Protein AF-A0A1S2MBK2-F1 (afdb_monomer_lite)

Structure (mmCIF, N/CA/C/O backbone):
data_AF-A0A1S2MBK2-F1
#
_entry.id   AF-A0A1S2MBK2-F1
#
loop_
_atom_site.group_PDB
_atom_site.id
_atom_site.type_symbol
_atom_site.label_atom_id
_atom_site.label_alt_id
_atom_site.label_comp_id
_atom_site.label_asym_id
_atom_site.label_entity_id
_atom_site.label_seq_id
_atom_site.pdbx_PDB_ins_code
_atom_site.Cartn_x
_atom_site.Cartn_y
_atom_site.Cartn_z
_atom_site.occupancy
_atom_site.B_iso_or_equiv
_atom_site.auth_seq_id
_atom_site.auth_comp_id
_atom_site.auth_asym_id
_atom_site.auth_atom_id
_atom_site.pdbx_PDB_model_num
ATOM 1 N N . MET A 1 1 ? 12.357 0.903 -24.440 1.00 44.72 1 MET 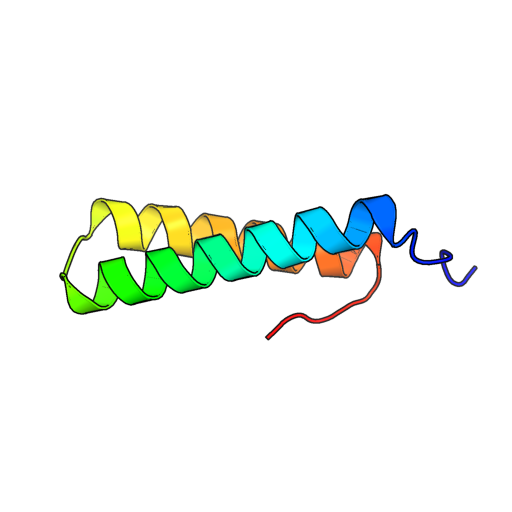A N 1
ATOM 2 C CA . MET A 1 1 ? 13.214 0.012 -23.624 1.00 44.72 1 MET A CA 1
ATOM 3 C C . MET A 1 1 ? 12.356 -0.637 -22.547 1.00 44.72 1 MET A C 1
ATOM 5 O O . MET A 1 1 ? 11.831 0.089 -21.711 1.00 44.72 1 MET A O 1
ATOM 9 N N . LYS A 1 2 ? 12.168 -1.968 -22.560 1.00 48.53 2 LYS A N 1
ATOM 10 C CA . LYS A 1 2 ? 11.668 -2.674 -21.368 1.00 48.53 2 LYS A CA 1
ATOM 11 C C . LYS A 1 2 ? 12.733 -2.463 -20.295 1.00 48.53 2 LYS A C 1
ATOM 13 O O . LYS A 1 2 ? 13.833 -2.984 -20.452 1.00 48.53 2 LYS A O 1
ATOM 18 N N . LYS A 1 3 ? 12.470 -1.625 -19.286 1.00 57.59 3 LYS A N 1
ATOM 19 C CA . LYS A 1 3 ? 13.372 -1.524 -18.133 1.00 57.59 3 LYS A CA 1
ATOM 20 C C . LYS A 1 3 ? 13.491 -2.939 -17.582 1.00 57.59 3 LYS A C 1
ATOM 22 O O . LYS A 1 3 ? 12.480 -3.519 -17.191 1.00 57.59 3 LYS A O 1
ATOM 27 N N . SER A 1 4 ? 14.686 -3.517 -17.640 1.00 65.38 4 SER A N 1
ATOM 28 C CA . SER A 1 4 ? 14.970 -4.765 -16.949 1.00 65.38 4 SER A CA 1
ATOM 29 C C . SER A 1 4 ? 14.610 -4.536 -15.487 1.00 65.38 4 SER A C 1
ATOM 31 O O . SER A 1 4 ? 15.158 -3.639 -14.846 1.00 65.38 4 SER A O 1
ATOM 33 N N . VAL A 1 5 ? 13.613 -5.263 -14.997 1.00 66.75 5 VAL A N 1
ATOM 34 C CA . VAL A 1 5 ? 13.206 -5.196 -13.599 1.00 66.75 5 VAL A CA 1
ATOM 35 C C . VAL A 1 5 ? 14.391 -5.686 -12.782 1.00 66.75 5 VAL A C 1
ATOM 37 O O . VAL A 1 5 ? 14.721 -6.864 -12.870 1.00 66.75 5 VAL A O 1
ATOM 40 N N . ASP A 1 6 ? 15.042 -4.804 -12.021 1.00 79.06 6 ASP A N 1
ATOM 41 C CA . ASP A 1 6 ? 16.058 -5.236 -11.064 1.00 79.06 6 ASP A CA 1
ATOM 42 C C . ASP A 1 6 ? 15.340 -5.913 -9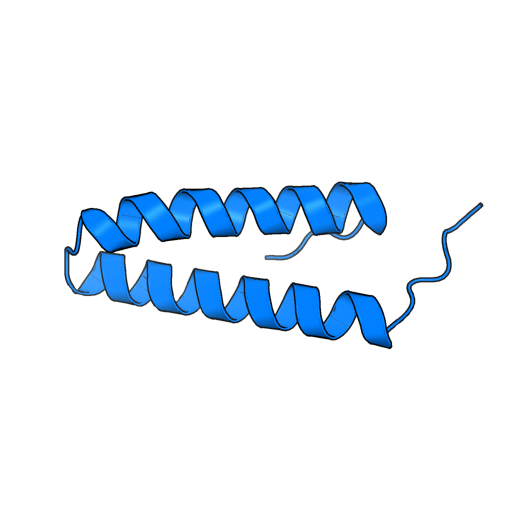.884 1.00 79.06 6 ASP A C 1
ATOM 44 O O . ASP A 1 6 ? 14.632 -5.236 -9.121 1.00 79.06 6 ASP A O 1
ATOM 48 N N . PRO A 1 7 ? 15.485 -7.240 -9.705 1.00 78.88 7 PRO A N 1
ATOM 49 C CA . PRO A 1 7 ? 14.820 -7.948 -8.622 1.00 78.88 7 PRO A CA 1
ATOM 50 C C . PRO A 1 7 ? 15.247 -7.417 -7.251 1.00 78.88 7 PRO A C 1
ATOM 52 O O . PRO A 1 7 ? 14.426 -7.386 -6.336 1.00 78.88 7 PRO A O 1
ATOM 55 N N . LYS A 1 8 ? 16.494 -6.946 -7.102 1.00 86.19 8 LYS A N 1
ATOM 56 C CA . LYS A 1 8 ? 17.008 -6.420 -5.830 1.00 86.19 8 LYS A CA 1
ATOM 57 C C . LYS A 1 8 ? 16.299 -5.140 -5.410 1.00 86.19 8 LYS A C 1
ATOM 59 O O . LYS A 1 8 ? 16.191 -4.875 -4.218 1.00 86.19 8 LYS A O 1
ATOM 64 N N . GLU A 1 9 ? 15.774 -4.376 -6.364 1.00 86.00 9 GLU A N 1
ATOM 65 C CA . GLU A 1 9 ? 15.012 -3.163 -6.079 1.00 86.00 9 GLU A CA 1
ATOM 66 C C . GLU A 1 9 ? 13.502 -3.416 -6.000 1.00 86.00 9 GLU A C 1
ATOM 68 O O . GLU A 1 9 ? 12.816 -2.800 -5.181 1.00 86.00 9 GLU A O 1
ATOM 73 N N . LEU A 1 10 ? 12.959 -4.310 -6.834 1.00 88.44 10 LEU A N 1
ATOM 74 C CA . LEU A 1 10 ? 11.522 -4.594 -6.850 1.00 88.44 10 LEU A CA 1
ATOM 75 C C . LEU A 1 10 ? 11.076 -5.385 -5.614 1.00 88.44 10 LEU A C 1
ATOM 77 O O . LEU A 1 10 ? 10.063 -5.036 -5.005 1.00 88.44 10 LEU A O 1
ATOM 81 N N . TYR A 1 11 ? 11.811 -6.431 -5.222 1.00 90.56 11 TYR A N 1
ATOM 82 C CA . TYR A 1 11 ? 11.406 -7.310 -4.118 1.00 90.56 11 TYR A CA 1
ATOM 83 C C . TYR A 1 11 ? 11.196 -6.564 -2.794 1.00 90.56 11 TYR A C 1
ATOM 85 O O . TYR A 1 11 ? 10.145 -6.756 -2.175 1.00 90.56 11 TYR A O 1
ATOM 93 N N . PRO A 1 12 ? 12.113 -5.684 -2.345 1.00 93.19 12 PRO A N 1
ATOM 94 C CA . PRO A 1 12 ? 11.897 -4.900 -1.130 1.00 93.19 12 PRO A CA 1
ATOM 95 C C . PRO A 1 12 ? 10.664 -3.996 -1.219 1.00 93.19 12 PRO A C 1
ATOM 97 O O . PRO A 1 12 ? 9.934 -3.843 -0.238 1.00 93.19 12 PRO A O 1
ATOM 100 N N . LEU A 1 13 ? 10.398 -3.429 -2.399 1.00 92.56 13 LEU A N 1
ATOM 101 C CA . LEU A 1 13 ? 9.239 -2.574 -2.659 1.00 92.56 13 LEU A CA 1
ATOM 102 C C . LEU A 1 13 ? 7.924 -3.352 -2.548 1.00 92.56 13 LEU A C 1
ATOM 104 O O . LEU A 1 13 ? 7.031 -2.935 -1.812 1.00 92.56 13 LEU A O 1
ATOM 108 N N . VAL A 1 14 ? 7.833 -4.513 -3.201 1.00 93.88 14 VAL A N 1
ATOM 109 C CA . VAL A 1 14 ? 6.661 -5.398 -3.117 1.00 93.88 14 VAL A CA 1
ATOM 110 C C . VAL A 1 14 ? 6.481 -5.934 -1.694 1.00 93.88 14 VAL A C 1
ATOM 112 O O . VAL A 1 14 ? 5.365 -5.969 -1.178 1.00 93.88 14 VAL A O 1
ATOM 115 N N . ARG A 1 15 ? 7.572 -6.296 -1.007 1.00 95.31 15 ARG A N 1
ATOM 116 C CA . ARG A 1 15 ? 7.527 -6.739 0.396 1.00 95.31 15 ARG A CA 1
ATOM 117 C C . ARG A 1 15 ? 6.982 -5.646 1.313 1.00 95.31 15 ARG A C 1
ATOM 119 O O . ARG A 1 15 ? 6.164 -5.931 2.186 1.00 95.31 15 ARG A O 1
ATOM 126 N N . THR A 1 16 ? 7.410 -4.403 1.101 1.00 95.94 16 THR A N 1
ATOM 127 C CA . THR A 1 16 ? 6.930 -3.244 1.864 1.00 95.94 16 THR A CA 1
ATOM 128 C C . THR A 1 16 ? 5.451 -2.993 1.590 1.00 95.94 16 THR A C 1
ATOM 130 O O . THR A 1 16 ? 4.685 -2.841 2.536 1.00 95.94 16 THR A O 1
ATOM 133 N N . TYR A 1 17 ? 5.029 -3.048 0.323 1.00 96.69 17 TYR A N 1
ATOM 134 C CA . TYR A 1 17 ? 3.621 -2.938 -0.061 1.00 96.69 17 TYR A CA 1
ATOM 135 C C . TYR A 1 17 ? 2.746 -3.971 0.662 1.00 96.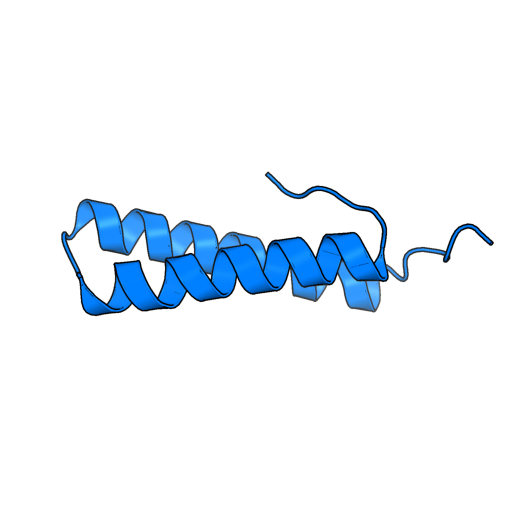69 17 TYR A C 1
ATOM 137 O O . TYR A 1 17 ? 1.774 -3.602 1.321 1.00 96.69 17 TYR A O 1
ATOM 145 N N . ARG A 1 18 ? 3.142 -5.250 0.632 1.00 96.06 18 ARG A N 1
ATOM 146 C CA . ARG A 1 18 ? 2.410 -6.331 1.313 1.00 96.06 18 ARG A CA 1
ATOM 147 C C . ARG A 1 18 ? 2.327 -6.117 2.820 1.00 96.06 18 ARG A C 1
ATOM 149 O O . ARG A 1 18 ? 1.272 -6.328 3.409 1.00 96.06 18 ARG A O 1
ATOM 156 N N . ARG A 1 19 ? 3.411 -5.647 3.445 1.00 97.69 19 ARG A N 1
ATOM 157 C CA . ARG A 1 19 ? 3.411 -5.299 4.872 1.00 97.69 19 ARG A CA 1
ATOM 158 C C . ARG A 1 19 ? 2.431 -4.162 5.170 1.00 97.69 19 ARG A C 1
ATOM 160 O O . ARG A 1 19 ? 1.675 -4.264 6.128 1.00 97.69 19 ARG A O 1
ATOM 167 N N . CYS A 1 20 ? 2.407 -3.109 4.354 1.00 97.69 20 CYS A N 1
ATOM 168 C CA . CYS A 1 20 ? 1.455 -2.009 4.511 1.00 97.69 20 CYS A CA 1
ATOM 169 C C . CYS A 1 20 ? -0.001 -2.471 4.331 1.00 97.69 20 CYS A C 1
ATOM 171 O O . CYS A 1 20 ? -0.843 -2.079 5.133 1.00 97.69 20 CYS A O 1
ATOM 173 N N . LYS A 1 21 ? -0.298 -3.336 3.347 1.00 97.38 21 LYS A N 1
ATOM 174 C CA . LYS A 1 21 ? -1.637 -3.936 3.169 1.00 97.38 21 LYS A CA 1
ATOM 175 C C . LYS A 1 21 ? -2.050 -4.783 4.369 1.00 97.38 21 LYS A C 1
ATOM 177 O O . LYS A 1 21 ? -3.185 -4.669 4.822 1.00 97.38 21 LYS A O 1
ATOM 182 N N . PHE A 1 22 ? -1.134 -5.584 4.914 1.00 97.81 22 PHE A N 1
ATOM 183 C CA . PHE A 1 22 ? -1.397 -6.357 6.126 1.00 97.81 22 PHE A CA 1
ATOM 184 C C . PHE A 1 22 ? -1.754 -5.444 7.305 1.00 97.81 22 PHE A C 1
ATOM 186 O O . PHE A 1 22 ? -2.800 -5.623 7.918 1.00 97.81 22 PHE A O 1
ATOM 193 N N . ILE A 1 23 ? -0.945 -4.414 7.577 1.00 97.94 23 ILE A N 1
ATOM 194 C CA . ILE A 1 23 ? -1.213 -3.496 8.694 1.00 97.94 23 ILE A CA 1
ATOM 195 C C . ILE A 1 23 ? -2.512 -2.713 8.468 1.00 97.94 23 ILE A C 1
ATOM 197 O O . ILE A 1 23 ? -3.263 -2.511 9.414 1.00 97.94 23 ILE A O 1
ATOM 201 N N . LEU A 1 24 ? -2.817 -2.316 7.228 1.00 98.19 24 LEU A N 1
ATOM 202 C CA . LEU A 1 24 ? -4.101 -1.698 6.894 1.00 98.19 24 LEU A CA 1
ATOM 203 C C . LEU A 1 24 ? -5.277 -2.634 7.205 1.00 98.19 24 LEU A C 1
ATOM 205 O O . LEU A 1 24 ? -6.256 -2.194 7.797 1.00 98.19 24 LEU A O 1
ATOM 209 N N . SER A 1 25 ? -5.174 -3.917 6.848 1.00 98.00 25 SER A N 1
ATOM 210 C CA . SER A 1 25 ? -6.190 -4.921 7.185 1.00 98.00 25 SER A CA 1
ATOM 211 C C . SER A 1 25 ? -6.369 -5.048 8.699 1.00 98.00 25 SER A C 1
ATOM 213 O 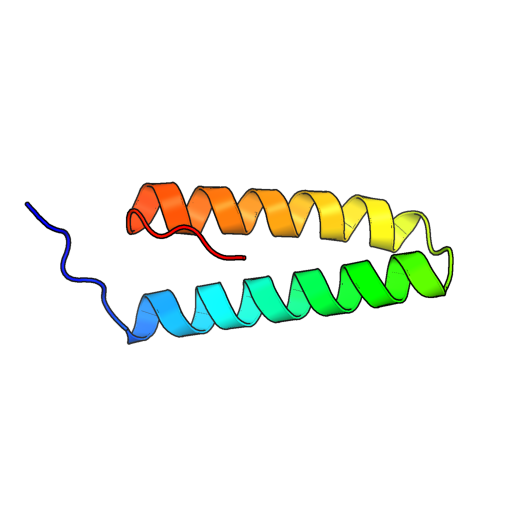O . SER A 1 25 ? -7.499 -5.033 9.180 1.00 98.00 25 SER A O 1
ATOM 215 N N . GLU A 1 26 ? -5.279 -5.129 9.464 1.00 98.44 26 GLU A N 1
ATOM 216 C CA . GLU A 1 26 ? -5.354 -5.171 10.930 1.00 98.44 26 GLU A CA 1
ATOM 217 C C . GLU A 1 26 ? -5.951 -3.881 11.507 1.00 98.44 26 GLU A C 1
ATOM 219 O O . GLU A 1 26 ? -6.778 -3.937 12.413 1.00 98.44 26 GLU A O 1
ATOM 224 N N . ALA A 1 27 ? -5.601 -2.718 10.957 1.00 98.31 27 ALA A N 1
ATOM 225 C CA . ALA A 1 27 ? -6.169 -1.439 11.365 1.00 98.31 27 ALA A CA 1
ATOM 226 C C . ALA A 1 27 ? -7.681 -1.369 11.112 1.00 98.31 27 ALA A C 1
ATOM 228 O O . ALA A 1 27 ? -8.403 -0.822 11.936 1.00 98.31 27 ALA A O 1
ATOM 229 N N . ILE A 1 28 ? -8.164 -1.945 10.005 1.00 97.94 28 ILE A N 1
ATOM 230 C CA . ILE A 1 28 ? -9.598 -2.056 9.713 1.00 97.94 28 ILE A CA 1
ATOM 231 C C . ILE A 1 28 ? -10.284 -2.988 10.713 1.00 97.94 28 ILE A C 1
ATOM 233 O O . ILE A 1 28 ? -11.311 -2.615 11.268 1.00 97.94 28 ILE A O 1
ATOM 237 N N . ARG A 1 29 ? -9.707 -4.165 10.987 1.00 98.25 29 ARG A N 1
ATOM 238 C CA . ARG A 1 29 ? -10.278 -5.127 11.948 1.00 98.25 29 ARG A CA 1
ATOM 239 C C . ARG A 1 29 ? -10.373 -4.572 13.368 1.00 98.25 29 ARG A C 1
ATOM 241 O O . ARG A 1 29 ? -11.318 -4.896 14.072 1.00 98.25 29 ARG A O 1
ATOM 248 N N . ASN A 1 30 ? -9.399 -3.760 13.774 1.00 97.81 30 ASN A N 1
ATOM 249 C CA . ASN A 1 30 ? -9.325 -3.168 15.113 1.00 97.81 30 ASN A CA 1
ATOM 250 C C . ASN A 1 30 ? -9.915 -1.747 15.186 1.00 97.81 30 ASN A C 1
ATOM 252 O O . ASN A 1 30 ? -9.705 -1.058 16.177 1.00 97.81 30 ASN A O 1
ATOM 256 N N . ASP A 1 31 ? -10.578 -1.286 14.123 1.00 97.50 31 ASP A N 1
ATOM 257 C CA . ASP A 1 31 ? -11.163 0.053 14.002 1.00 97.50 31 ASP A CA 1
ATOM 258 C C . ASP A 1 31 ? -10.211 1.223 14.340 1.00 97.50 31 ASP A C 1
ATOM 260 O O . ASP A 1 31 ? -10.592 2.261 14.874 1.00 97.50 31 ASP A O 1
ATOM 264 N N . ASN A 1 32 ? -8.928 1.083 14.004 1.00 97.94 32 ASN A N 1
ATOM 265 C CA . ASN A 1 32 ? -7.921 2.101 14.293 1.00 97.94 32 ASN A CA 1
ATOM 266 C C . ASN A 1 32 ? -7.854 3.155 13.174 1.00 97.94 32 ASN A C 1
ATOM 268 O O . ASN A 1 32 ? -7.173 2.964 12.163 1.00 97.94 32 ASN A O 1
ATOM 272 N N . ASP A 1 33 ? -8.540 4.285 13.357 1.00 97.31 33 ASP A N 1
ATOM 273 C CA . ASP A 1 33 ? -8.637 5.372 12.365 1.00 97.31 33 ASP A CA 1
ATOM 274 C C . ASP A 1 33 ? -7.297 5.960 11.922 1.00 97.31 33 ASP A C 1
ATOM 276 O O . ASP A 1 33 ? -7.088 6.224 10.731 1.00 97.31 33 ASP A O 1
ATOM 280 N N . ILE A 1 34 ? -6.362 6.122 12.859 1.00 97.81 34 ILE A N 1
ATOM 281 C CA . ILE A 1 34 ? -5.041 6.693 12.580 1.00 97.81 34 ILE A CA 1
ATOM 282 C C . ILE A 1 34 ? -4.286 5.778 11.614 1.00 97.81 34 ILE A C 1
ATOM 284 O O . ILE A 1 34 ? -3.791 6.223 10.572 1.00 97.81 34 ILE A O 1
ATOM 288 N N . LEU A 1 35 ? -4.240 4.482 11.927 1.00 97.56 35 LEU A N 1
ATOM 289 C CA . LEU A 1 35 ? -3.543 3.501 11.104 1.00 97.56 35 LEU A CA 1
ATOM 290 C C . LEU A 1 35 ? -4.263 3.256 9.772 1.00 97.56 35 LEU A C 1
ATOM 292 O O . LEU A 1 35 ? -3.589 3.157 8.744 1.00 97.56 35 LEU A O 1
ATOM 296 N N . LYS A 1 36 ? -5.605 3.241 9.754 1.00 98.19 36 LYS A N 1
ATOM 297 C 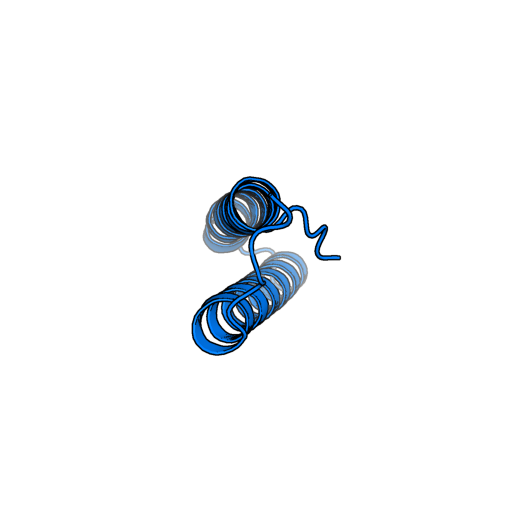CA . LYS A 1 36 ? -6.406 3.158 8.519 1.00 98.19 36 LYS A CA 1
ATOM 298 C C . LYS A 1 36 ? -6.025 4.282 7.552 1.00 98.19 36 LYS A C 1
ATOM 300 O O . LYS A 1 36 ? -5.678 4.022 6.398 1.00 98.19 36 LYS A O 1
ATOM 305 N N . SER A 1 37 ? -6.035 5.528 8.030 1.00 97.81 37 SER A N 1
ATOM 306 C CA . SER A 1 37 ? -5.718 6.711 7.219 1.00 97.81 37 SER A CA 1
ATOM 307 C C . SER A 1 37 ? -4.279 6.688 6.700 1.00 97.81 37 SER A C 1
ATOM 309 O O . SER A 1 37 ? -4.037 6.909 5.509 1.00 97.81 37 SER A O 1
ATOM 311 N N . TYR A 1 38 ? -3.318 6.369 7.571 1.00 98.19 38 TYR A N 1
ATOM 312 C CA . TYR A 1 38 ? -1.903 6.330 7.210 1.00 98.19 38 TYR A CA 1
ATOM 313 C C . TYR A 1 38 ? -1.600 5.231 6.183 1.00 98.19 38 TYR A C 1
ATOM 315 O O . TYR A 1 38 ? -1.087 5.510 5.095 1.00 98.19 38 TYR A O 1
ATOM 323 N N . TYR A 1 39 ? -1.965 3.980 6.478 1.00 98.12 39 TYR A N 1
ATOM 324 C CA . TYR A 1 39 ? -1.606 2.852 5.619 1.00 98.12 39 TYR A CA 1
ATOM 325 C C . TYR A 1 39 ? -2.421 2.794 4.321 1.00 98.12 39 TYR A C 1
ATOM 327 O O . TYR A 1 39 ? -1.913 2.296 3.316 1.00 98.12 39 TYR A O 1
ATOM 335 N N . SER A 1 40 ? -3.623 3.378 4.272 1.00 97.56 40 SER A N 1
ATOM 336 C CA . SER A 1 40 ? -4.363 3.575 3.014 1.00 97.56 40 SER A CA 1
ATOM 337 C C . SER A 1 40 ? -3.627 4.513 2.047 1.00 97.56 40 SER A C 1
ATOM 339 O O . SER A 1 40 ? -3.561 4.261 0.842 1.00 97.56 40 SER A O 1
ATOM 341 N N . LYS A 1 41 ? -2.997 5.580 2.558 1.00 97.81 41 LYS A N 1
ATOM 342 C CA . LYS A 1 41 ? -2.173 6.478 1.732 1.00 97.81 41 LYS A CA 1
ATOM 343 C C . LYS A 1 41 ? -0.868 5.807 1.305 1.00 97.81 41 LYS A C 1
ATOM 345 O O . LYS A 1 41 ? -0.497 5.895 0.134 1.00 97.81 41 LYS A O 1
ATOM 350 N N . GLU A 1 42 ? -0.199 5.110 2.222 1.00 97.44 42 GLU A N 1
ATOM 351 C CA . GLU A 1 42 ? 1.080 4.452 1.928 1.00 97.44 42 GLU A CA 1
ATOM 352 C C . GLU A 1 42 ? 0.951 3.315 0.909 1.00 97.44 42 GLU A C 1
ATOM 354 O O . GLU A 1 42 ? 1.784 3.205 0.009 1.00 97.44 42 GLU A O 1
ATOM 359 N N . THR A 1 43 ? -0.109 2.508 0.983 1.00 96.81 43 THR A N 1
ATOM 360 C CA . THR A 1 43 ? -0.378 1.445 -0.003 1.00 96.81 43 THR A CA 1
ATOM 361 C C . THR A 1 43 ? -0.565 2.016 -1.409 1.00 96.81 43 THR A C 1
ATOM 363 O O . THR A 1 43 ? 0.159 1.614 -2.321 1.00 96.81 43 THR A O 1
ATOM 366 N N . LYS A 1 44 ? -1.403 3.050 -1.568 1.00 96.31 44 LYS A N 1
ATOM 367 C CA . LYS A 1 44 ? -1.583 3.766 -2.848 1.00 96.31 44 LYS A CA 1
ATOM 368 C C . LYS A 1 44 ? -0.292 4.408 -3.360 1.00 96.31 44 LYS A C 1
ATOM 370 O O . LYS A 1 44 ? -0.030 4.429 -4.565 1.00 96.31 44 LYS A O 1
ATOM 375 N N . ARG A 1 45 ? 0.531 4.959 -2.461 1.00 96.50 45 ARG A N 1
ATOM 376 C CA . ARG A 1 45 ? 1.833 5.548 -2.815 1.00 96.50 45 ARG A CA 1
ATOM 377 C C . ARG A 1 45 ? 2.783 4.490 -3.376 1.00 96.50 45 ARG A C 1
ATOM 379 O O . ARG A 1 45 ? 3.449 4.743 -4.380 1.00 96.50 45 ARG A O 1
ATOM 386 N N . LEU A 1 46 ? 2.838 3.317 -2.747 1.00 95.69 46 LEU A N 1
ATOM 387 C CA . LEU A 1 46 ? 3.680 2.201 -3.176 1.00 95.69 46 LEU A CA 1
ATOM 388 C C . LEU A 1 46 ? 3.193 1.584 -4.490 1.00 95.69 46 LEU A C 1
ATOM 390 O O . LEU A 1 46 ? 4.023 1.375 -5.370 1.00 95.69 46 LEU A O 1
ATOM 394 N N . GLU A 1 47 ? 1.885 1.387 -4.667 1.00 94.94 47 GLU A N 1
ATOM 395 C CA . GLU A 1 47 ? 1.283 0.941 -5.936 1.00 94.94 47 GLU A CA 1
ATOM 396 C C . GLU A 1 47 ? 1.705 1.839 -7.098 1.00 94.94 47 GLU A C 1
ATOM 398 O O . GLU A 1 47 ? 2.291 1.368 -8.073 1.00 94.94 47 GLU A O 1
ATOM 403 N N . ARG A 1 48 ? 1.508 3.158 -6.960 1.00 95.44 48 ARG A N 1
ATOM 404 C CA . ARG A 1 48 ? 1.921 4.129 -7.985 1.00 95.44 48 ARG A CA 1
ATOM 405 C C . ARG A 1 48 ? 3.423 4.090 -8.235 1.00 95.44 48 ARG A C 1
ATOM 407 O O . ARG A 1 48 ? 3.854 4.166 -9.380 1.00 95.44 48 ARG A O 1
ATOM 414 N N . LYS A 1 49 ? 4.237 3.97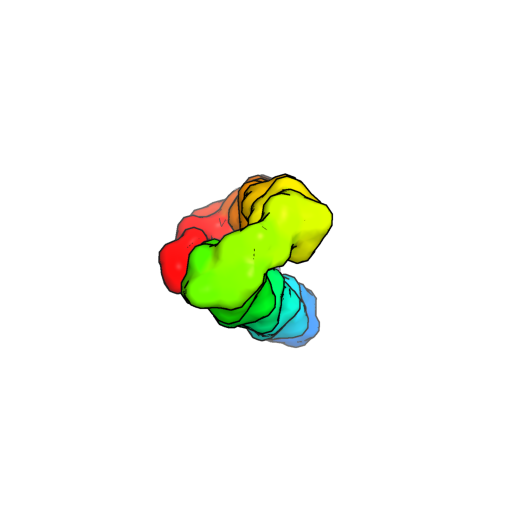0 -7.182 1.00 93.38 49 LYS A N 1
ATOM 415 C CA . LYS A 1 49 ? 5.699 3.905 -7.311 1.00 93.38 49 LYS A CA 1
ATOM 416 C C . LYS A 1 49 ? 6.147 2.657 -8.077 1.00 93.38 49 LYS A C 1
ATOM 418 O O . LYS A 1 49 ? 7.036 2.762 -8.920 1.00 93.38 49 LYS A O 1
ATOM 423 N N . ILE A 1 50 ? 5.543 1.501 -7.799 1.00 93.00 50 ILE A N 1
ATOM 424 C CA . ILE A 1 50 ? 5.845 0.234 -8.476 1.00 93.00 50 ILE A CA 1
ATOM 425 C C . ILE A 1 50 ? 5.403 0.305 -9.940 1.00 93.00 50 ILE A C 1
ATOM 427 O O . ILE A 1 50 ? 6.204 0.015 -10.831 1.00 93.00 50 ILE A O 1
ATOM 431 N N . PHE A 1 51 ? 4.184 0.779 -10.195 1.00 92.94 51 PHE A N 1
ATOM 432 C CA . PHE A 1 51 ? 3.653 0.932 -11.545 1.00 92.94 51 PHE A CA 1
ATOM 433 C C . PHE A 1 51 ? 4.482 1.914 -12.383 1.00 92.94 51 PHE A C 1
ATOM 435 O O . PHE A 1 51 ? 4.957 1.561 -13.457 1.00 92.94 51 PHE A O 1
ATOM 442 N N . ASN A 1 52 ? 4.762 3.114 -11.869 1.00 91.44 52 ASN A N 1
ATOM 443 C CA . ASN A 1 52 ? 5.505 4.136 -12.612 1.00 91.44 52 ASN A CA 1
ATOM 444 C C . ASN A 1 52 ? 6.946 3.711 -12.928 1.00 91.44 52 ASN A C 1
ATOM 446 O O . ASN A 1 52 ? 7.497 4.090 -13.963 1.00 91.44 52 ASN A O 1
ATOM 450 N N . LYS A 1 53 ? 7.592 2.955 -12.028 1.00 90.69 53 LYS A N 1
ATOM 451 C CA . LYS A 1 53 ? 8.992 2.553 -12.208 1.00 90.69 53 LYS A CA 1
ATOM 452 C C . LYS A 1 53 ? 9.136 1.287 -13.055 1.00 90.69 53 LYS A C 1
ATOM 454 O O . LYS A 1 53 ? 10.046 1.242 -13.885 1.00 90.69 53 LYS A O 1
ATOM 459 N N . TYR A 1 54 ? 8.264 0.297 -12.854 1.00 90.25 54 TYR A N 1
ATOM 460 C CA . TYR A 1 54 ? 8.416 -1.054 -13.409 1.00 90.25 54 TYR A CA 1
ATOM 461 C C . TYR A 1 54 ? 7.266 -1.504 -14.323 1.00 90.25 54 TYR A C 1
ATOM 463 O O . TYR A 1 54 ? 7.396 -2.539 -14.967 1.00 90.25 54 TYR A O 1
ATOM 471 N N . GLY A 1 55 ? 6.154 -0.767 -14.393 1.00 88.88 55 GLY A N 1
ATOM 472 C CA . GLY A 1 55 ? 4.961 -1.162 -15.154 1.00 88.88 55 GLY A CA 1
ATOM 473 C C . GLY A 1 55 ? 4.204 -2.346 -14.545 1.00 88.88 55 GLY A C 1
ATOM 474 O O . GLY A 1 55 ? 3.465 -3.024 -15.250 1.00 88.88 55 GLY A O 1
ATOM 475 N N . ILE A 1 56 ? 4.415 -2.625 -13.254 1.00 89.06 56 ILE A N 1
ATOM 476 C CA . ILE A 1 56 ? 3.829 -3.772 -12.550 1.00 89.06 56 ILE A CA 1
ATOM 477 C C . ILE A 1 56 ? 2.629 -3.307 -11.729 1.00 89.06 56 ILE A C 1
ATOM 479 O O . ILE A 1 56 ? 2.725 -2.335 -10.979 1.00 89.06 56 ILE A O 1
ATOM 483 N N . ILE A 1 57 ? 1.522 -4.036 -11.850 1.00 88.19 57 ILE A N 1
ATOM 484 C CA . ILE A 1 57 ? 0.357 -3.912 -10.973 1.00 88.19 57 ILE A CA 1
ATOM 485 C C . ILE A 1 57 ? 0.537 -4.921 -9.838 1.00 88.19 57 ILE A C 1
ATOM 487 O O . ILE A 1 57 ? 0.838 -6.088 -10.086 1.00 88.19 57 ILE A O 1
ATOM 491 N N . VAL A 1 58 ? 0.405 -4.454 -8.600 1.00 83.81 58 VAL A N 1
ATOM 492 C CA . VAL A 1 58 ? 0.439 -5.292 -7.399 1.00 83.81 58 VAL A CA 1
ATOM 493 C C . VAL A 1 58 ? -0.958 -5.318 -6.790 1.00 83.81 58 VAL A C 1
ATOM 495 O O . VAL A 1 58 ? -1.553 -4.258 -6.615 1.00 83.81 58 VAL A O 1
ATOM 498 N N . ASP A 1 59 ? -1.457 -6.520 -6.512 1.00 73.44 59 ASP A N 1
ATOM 499 C CA . ASP A 1 59 ? -2.728 -6.795 -5.826 1.00 73.44 59 ASP A CA 1
ATOM 500 C C . ASP A 1 59 ? -2.447 -7.472 -4.473 1.00 73.44 59 ASP A C 1
ATOM 502 O O . ASP A 1 59 ? -1.527 -8.329 -4.413 1.00 73.44 59 ASP A O 1
#

Organism: NCBI:txid472963

Radius of gyration: 13.0 Å; chains: 1; bounding box: 28×15×39 Å

pLDDT: mean 90.77, std 11.96, range [44.72, 98.44]

Secondary structure (DSSP, 8-state):
------HHHHHHHHHHHHHHHHHHHHHHHTT-HHHHHHHHHHHHHHHHHHHHHH-----

Sequence (59 aa):
MKKSVDPKELYPLVRTYRRCKFILSEAIRNDNDILKSYYSKETKRLERKIFNKYGIIVD

Foldseek 3Di:
DQPPPDCVVLVVLLVVLVVLVVQCVVCVVVVPPVSVVVSVVVNVVSQCVCCVPRVDGDD